Protein AF-A0AA88YR87-F1 (afdb_monomer)

Organism: Pinctada imbricata (NCBI:txid66713)

pLDDT: mean 79.62, std 13.07, range [43.09, 96.94]

Radius of gyration: 35.11 Å; Cα contacts (8 Å, |Δi|>4): 9; chains: 1; bounding box: 50×44×97 Å

Sequence (92 aa):
MDCCVNCCNTTNNNNITEEELQEKLDKIRAILLVNKHNLSSTIRKRVSATDERVSSKGIGGAGAVILCTLVISIVAIDINSLVKMLLSNKKK

Foldseek 3Di:
DDDDPPPPDDPDPDPDPPVNVVVVVVVVVVVVPDDPCPDPVVVCVVDVDPPPPPVVVVVVVVVVVVVVVVVVVVVVVVVVVVVVVVVVVVVD

Secondary structure (DSSP, 8-state):
----GGGS---------HHHHHHHHHHHHHHH---GGG-HHHHHHHS------HHHHHHHHHHHHHHHHHHHHHHHHHHHHHHHHHHHHTT-

Structure (mmCIF, N/CA/C/O backbone):
data_AF-A0AA88YR87-F1
#
_entry.id   AF-A0AA88YR87-F1
#
loop_
_atom_site.group_PDB
_atom_site.id
_atom_site.type_symbol
_atom_site.label_atom_id
_atom_site.label_alt_id
_atom_site.label_comp_id
_atom_site.label_asym_id
_atom_site.label_entity_id
_atom_site.label_seq_id
_atom_site.pdbx_PDB_ins_code
_atom_site.Cartn_x
_atom_site.Cartn_y
_atom_site.Cartn_z
_atom_site.occupancy
_atom_site.B_iso_or_equiv
_atom_site.auth_seq_id
_atom_site.auth_comp_id
_atom_site.auth_asym_id
_atom_site.auth_atom_id
_atom_site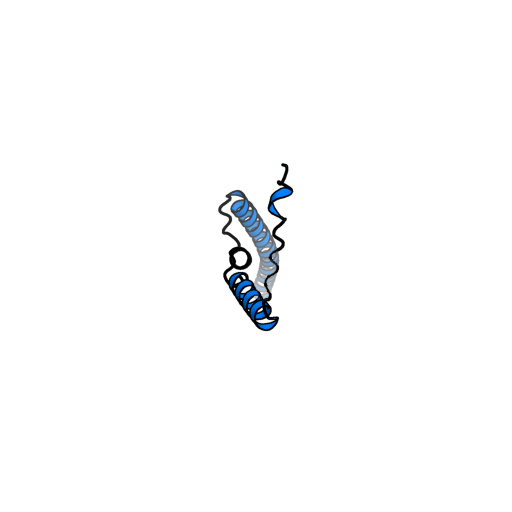.pdbx_PDB_model_num
ATOM 1 N N . MET A 1 1 ? -10.772 27.326 39.960 1.00 43.09 1 MET A N 1
ATOM 2 C CA . MET A 1 1 ? -11.958 26.487 39.680 1.00 43.09 1 MET A CA 1
ATOM 3 C C . MET A 1 1 ? -12.182 25.681 40.944 1.00 43.09 1 MET A C 1
ATOM 5 O O . MET A 1 1 ? -11.654 24.585 41.082 1.00 43.09 1 MET A O 1
ATOM 9 N N . ASP A 1 2 ? -12.809 26.313 41.927 1.00 46.56 2 ASP A N 1
ATOM 10 C CA . ASP A 1 2 ? -12.864 25.807 43.296 1.00 46.56 2 ASP A CA 1
ATOM 11 C C . ASP A 1 2 ? -14.040 24.844 43.445 1.00 46.56 2 ASP A C 1
ATOM 13 O O . ASP A 1 2 ? -15.184 25.188 43.150 1.00 46.56 2 ASP A O 1
ATOM 17 N N . CYS A 1 3 ? -13.749 23.611 43.860 1.00 56.75 3 CYS A N 1
ATOM 18 C CA . CYS A 1 3 ? -14.769 22.620 44.180 1.00 56.75 3 CYS A CA 1
ATOM 19 C C . CYS A 1 3 ? -15.181 22.779 45.651 1.00 56.75 3 CYS A C 1
ATOM 21 O O . CYS A 1 3 ? -14.328 22.872 46.534 1.00 56.75 3 CYS A O 1
ATOM 23 N N . CYS A 1 4 ? -16.491 22.832 45.908 1.00 68.06 4 CYS A N 1
ATOM 24 C CA . CYS A 1 4 ? -17.061 23.089 47.228 1.00 68.06 4 CYS A CA 1
ATOM 25 C C . CYS A 1 4 ? -16.821 21.901 48.180 1.00 68.06 4 CYS A C 1
ATOM 27 O O . CYS A 1 4 ? -17.378 20.819 48.003 1.00 68.06 4 CYS A O 1
ATOM 29 N N . VAL A 1 5 ? -16.014 22.133 49.221 1.00 65.00 5 VAL A N 1
ATOM 30 C CA . VAL A 1 5 ? -15.626 21.167 50.273 1.00 65.00 5 VAL A CA 1
ATOM 31 C C . VAL A 1 5 ? -16.817 20.611 51.066 1.00 65.00 5 VAL A C 1
ATOM 33 O O . VAL A 1 5 ? -16.714 19.544 51.666 1.00 65.00 5 VAL A O 1
ATOM 36 N N . ASN A 1 6 ? -17.974 21.277 51.039 1.00 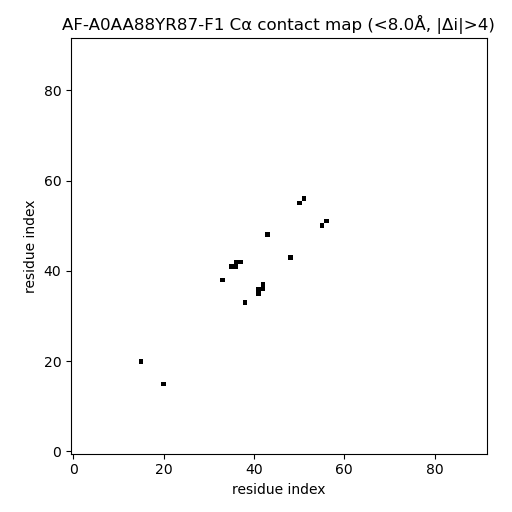61.06 6 ASN A N 1
ATOM 37 C CA . ASN A 1 6 ? -19.114 20.893 51.870 1.00 61.06 6 ASN A CA 1
ATOM 38 C C . ASN A 1 6 ? -20.055 19.854 51.229 1.00 61.06 6 ASN A C 1
ATOM 40 O O . ASN A 1 6 ? -21.021 19.435 51.858 1.00 61.06 6 ASN A O 1
ATOM 44 N N . CYS A 1 7 ? -19.790 19.417 49.994 1.00 61.50 7 CYS A N 1
ATOM 45 C CA . CYS A 1 7 ? -20.618 18.409 49.320 1.00 61.50 7 CYS A CA 1
ATOM 46 C C . CYS A 1 7 ? -20.310 16.964 49.753 1.00 61.50 7 CYS A C 1
ATOM 48 O O . CYS A 1 7 ? -21.067 16.060 49.407 1.00 61.50 7 CYS A O 1
ATOM 50 N N . CYS A 1 8 ? -19.223 16.731 50.497 1.00 63.03 8 CYS A N 1
ATOM 51 C CA . CYS A 1 8 ? -18.714 15.379 50.754 1.00 63.03 8 CYS A CA 1
ATOM 52 C C . CYS A 1 8 ? -19.031 14.815 52.147 1.00 63.03 8 CYS A C 1
ATOM 54 O O . CYS A 1 8 ? -18.750 13.645 52.390 1.00 63.03 8 CYS A O 1
ATOM 56 N N . ASN A 1 9 ? -19.632 15.587 53.056 1.00 58.44 9 ASN A N 1
ATOM 57 C CA . ASN A 1 9 ? -19.972 15.078 54.386 1.00 58.44 9 ASN A CA 1
ATOM 58 C C . ASN A 1 9 ? -21.392 14.508 54.414 1.00 58.44 9 ASN A C 1
ATOM 60 O O . ASN A 1 9 ? -22.331 15.140 54.890 1.00 58.44 9 ASN A O 1
ATOM 64 N N . THR A 1 10 ? -21.532 13.275 53.928 1.00 59.19 10 THR A N 1
ATOM 65 C CA . THR A 1 10 ? -22.664 12.416 54.288 1.00 59.19 10 THR A CA 1
ATOM 66 C C . THR A 1 10 ?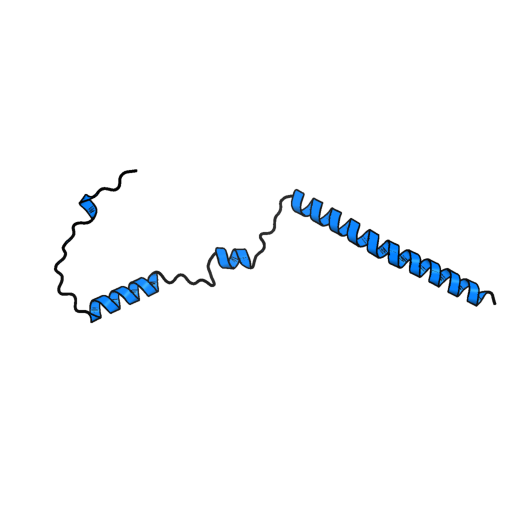 -22.138 11.199 55.048 1.00 59.19 10 THR A C 1
ATOM 68 O O . THR A 1 10 ? -21.673 10.217 54.478 1.00 59.19 10 THR A O 1
ATOM 71 N N . THR A 1 11 ? -22.145 11.276 56.378 1.00 58.69 11 THR A N 1
ATOM 72 C CA . THR A 1 11 ? -21.954 10.100 57.234 1.00 58.69 11 THR A CA 1
ATOM 73 C C . THR A 1 11 ? -23.285 9.371 57.301 1.00 58.69 11 THR A C 1
ATOM 75 O O . THR A 1 11 ? -24.107 9.631 58.180 1.00 58.69 11 THR A O 1
ATOM 78 N N . ASN A 1 12 ? -23.536 8.522 56.307 1.00 58.59 12 ASN A N 1
ATOM 79 C CA . ASN A 1 12 ? -24.726 7.691 56.279 1.00 58.59 12 ASN A CA 1
ATOM 80 C C . ASN A 1 12 ? -24.405 6.371 56.984 1.00 58.59 12 ASN A C 1
ATOM 82 O O . ASN A 1 12 ? -23.791 5.477 56.401 1.00 58.59 12 ASN A O 1
ATOM 86 N N . ASN A 1 13 ? -24.771 6.283 58.262 1.00 59.28 13 ASN A N 1
ATOM 87 C CA . ASN A 1 13 ? -24.610 5.087 59.087 1.00 59.28 13 ASN A CA 1
ATOM 88 C C . ASN A 1 13 ? -25.681 4.060 58.696 1.00 59.28 13 ASN A C 1
ATOM 90 O O . ASN A 1 13 ? -26.623 3.802 59.443 1.00 59.28 13 ASN A O 1
ATOM 94 N N . ASN A 1 14 ? -25.569 3.519 57.487 1.00 61.47 14 ASN A N 1
ATOM 95 C CA . ASN A 1 14 ? -26.459 2.478 57.007 1.00 61.47 14 ASN A CA 1
ATOM 96 C C . ASN A 1 14 ? -25.832 1.129 57.341 1.00 61.47 14 ASN A C 1
ATOM 98 O O . ASN A 1 14 ? -24.757 0.811 56.833 1.00 61.47 14 ASN A O 1
ATOM 102 N N . ASN A 1 15 ? -26.521 0.325 58.148 1.00 64.75 15 ASN A N 1
ATOM 103 C CA . ASN A 1 15 ? -26.226 -1.097 58.311 1.00 64.75 15 ASN A CA 1
ATOM 104 C C . ASN A 1 15 ? -26.584 -1.828 57.005 1.00 64.75 15 ASN A C 1
ATOM 106 O O . ASN A 1 15 ? -27.615 -2.486 56.918 1.00 64.75 15 ASN A O 1
ATOM 110 N N . ILE A 1 16 ? -25.779 -1.631 55.961 1.00 65.25 16 ILE A N 1
ATOM 111 C CA . ILE A 1 16 ? -25.870 -2.379 54.707 1.00 65.25 16 ILE A CA 1
ATOM 112 C C . ILE A 1 16 ? -25.092 -3.669 54.940 1.00 65.25 16 ILE A C 1
ATOM 114 O O . ILE A 1 16 ? -23.911 -3.625 55.281 1.00 65.25 16 ILE A O 1
ATOM 118 N N . THR A 1 17 ? -25.751 -4.809 54.789 1.00 76.81 17 THR A N 1
ATOM 119 C CA . THR A 1 17 ? -25.101 -6.120 54.834 1.00 76.81 17 THR A CA 1
ATOM 120 C C . THR A 1 17 ? -24.066 -6.225 53.712 1.00 76.81 17 THR A C 1
ATOM 122 O O . THR A 1 17 ? -24.292 -5.736 52.604 1.00 76.81 17 THR A O 1
ATOM 125 N N . GLU A 1 18 ? -22.936 -6.884 53.981 1.00 77.62 18 GLU A N 1
ATOM 126 C CA . GLU A 1 18 ? -21.817 -7.049 53.034 1.00 77.62 18 GLU A CA 1
ATOM 127 C C . GLU A 1 18 ? -22.285 -7.553 51.652 1.00 77.62 18 GLU A C 1
ATOM 129 O O . GLU A 1 18 ? -21.808 -7.104 50.609 1.00 77.62 18 GLU A O 1
ATOM 134 N N . GLU A 1 19 ? -23.287 -8.438 51.642 1.00 78.44 19 GLU A N 1
ATOM 135 C CA . GLU A 1 19 ? -23.866 -9.012 50.426 1.00 78.44 19 GLU A CA 1
ATOM 136 C C . GLU A 1 19 ? -24.610 -7.982 49.562 1.00 78.44 19 GLU A C 1
ATOM 138 O O . GLU A 1 19 ? -24.422 -7.941 48.345 1.00 78.44 19 GLU A O 1
ATOM 143 N N . GLU A 1 20 ? -25.398 -7.090 50.170 1.00 80.56 20 GLU A N 1
ATOM 144 C CA . GLU A 1 20 ? -26.105 -6.031 49.437 1.00 80.56 20 GLU A CA 1
ATOM 145 C C . GLU A 1 20 ? -25.134 -4.994 48.860 1.00 80.56 20 GLU A C 1
ATOM 147 O O . GLU A 1 20 ? -25.387 -4.397 47.806 1.00 80.56 20 GLU A O 1
ATOM 152 N N . LEU A 1 21 ? -24.012 -4.762 49.547 1.00 83.50 21 LEU A N 1
ATOM 153 C CA . LEU A 1 21 ? -22.964 -3.867 49.070 1.00 83.50 21 LEU A CA 1
ATOM 154 C C . LEU A 1 21 ? -22.272 -4.446 47.833 1.00 83.50 21 LEU A C 1
ATOM 156 O O . LEU A 1 21 ? -22.067 -3.731 46.845 1.00 83.50 21 LEU A O 1
ATOM 160 N N . GLN A 1 22 ? -21.961 -5.741 47.866 1.00 84.00 22 GLN A N 1
ATOM 161 C CA . GLN A 1 22 ? -21.336 -6.435 46.749 1.00 84.00 22 GLN A CA 1
ATOM 162 C C . GLN A 1 22 ? -22.259 -6.463 45.523 1.00 84.00 22 GLN A C 1
ATOM 164 O O . GLN A 1 22 ? -21.828 -6.131 44.418 1.00 84.00 22 GLN A O 1
ATOM 169 N N . GLU A 1 23 ? -23.550 -6.739 45.723 1.00 87.56 23 GLU A N 1
ATOM 170 C CA . GLU A 1 23 ? -24.539 -6.750 44.642 1.00 87.56 23 GLU A CA 1
ATOM 171 C C . GLU A 1 23 ? -24.673 -5.369 43.970 1.00 87.56 23 GLU A C 1
ATOM 173 O O . GLU A 1 23 ? -24.752 -5.259 42.741 1.00 87.56 23 GLU A O 1
ATOM 178 N N . LYS A 1 24 ? -24.651 -4.285 44.757 1.00 85.44 24 LYS A N 1
ATOM 179 C CA . LYS A 1 24 ? -24.662 -2.910 44.230 1.00 85.44 24 LYS A CA 1
ATOM 180 C C . LYS A 1 24 ? -23.392 -2.590 43.448 1.00 85.44 24 LYS A C 1
ATOM 182 O O . LYS A 1 24 ? -23.480 -1.994 42.373 1.00 85.44 24 LYS A O 1
ATOM 187 N N . LEU A 1 25 ? -22.225 -2.991 43.952 1.00 86.88 25 LEU A N 1
ATOM 188 C CA . LEU A 1 25 ? -20.955 -2.806 43.252 1.00 86.88 25 LEU A CA 1
ATOM 189 C C . LEU A 1 25 ? -20.940 -3.537 41.910 1.00 86.88 25 LEU A C 1
ATOM 191 O O . LEU A 1 25 ? -20.509 -2.960 40.913 1.00 86.88 25 LEU A O 1
ATOM 195 N N . ASP A 1 26 ? -21.443 -4.765 41.859 1.00 86.44 26 ASP A N 1
ATOM 196 C CA . ASP A 1 26 ? -21.446 -5.560 40.634 1.00 86.44 26 ASP A CA 1
ATOM 197 C C . ASP A 1 26 ? -22.433 -5.018 39.598 1.00 86.44 26 ASP A C 1
ATOM 199 O O . ASP A 1 26 ? -22.091 -4.928 38.417 1.00 86.44 26 ASP A O 1
ATOM 203 N N . LYS A 1 27 ? -23.599 -4.521 40.030 1.00 85.88 27 LYS A N 1
ATOM 204 C CA . LYS A 1 27 ? -24.529 -3.783 39.157 1.00 85.88 27 LYS A CA 1
ATOM 205 C C . LYS A 1 27 ? -23.884 -2.523 38.577 1.00 85.88 27 LYS A C 1
ATOM 207 O O . LYS A 1 27 ? -23.979 -2.280 37.376 1.00 85.88 27 LYS A O 1
ATOM 212 N N . ILE A 1 28 ? -23.187 -1.738 39.399 1.00 85.69 28 ILE A N 1
ATOM 213 C CA . ILE A 1 28 ? -22.499 -0.519 38.945 1.00 85.69 28 ILE A CA 1
ATOM 214 C C . ILE A 1 28 ? -21.363 -0.868 37.975 1.00 85.69 28 ILE A C 1
ATOM 216 O O . ILE A 1 28 ? -21.256 -0.256 36.913 1.00 85.69 28 ILE A O 1
ATOM 220 N N . ARG A 1 29 ? -20.548 -1.883 38.284 1.00 83.31 29 ARG A N 1
ATOM 221 C CA . ARG A 1 29 ? -19.492 -2.380 37.387 1.00 83.31 29 ARG A CA 1
ATOM 222 C C . ARG A 1 29 ? -20.070 -2.844 36.053 1.00 83.31 29 ARG A C 1
ATOM 224 O O . ARG A 1 29 ? -19.509 -2.503 35.018 1.00 83.31 29 ARG A O 1
ATOM 231 N N . ALA A 1 30 ? -21.197 -3.554 36.061 1.00 82.19 30 ALA A N 1
ATOM 232 C CA . ALA A 1 30 ? -21.877 -4.006 34.850 1.00 82.19 30 ALA A CA 1
ATOM 233 C C . ALA A 1 30 ? -22.375 -2.841 33.979 1.00 82.19 30 ALA A C 1
ATOM 235 O O . ALA A 1 30 ? -22.204 -2.876 32.764 1.00 82.19 30 ALA A O 1
ATOM 236 N N . ILE A 1 31 ? -22.927 -1.786 34.586 1.00 77.31 31 ILE A N 1
ATOM 237 C CA . ILE A 1 31 ? -23.392 -0.587 33.864 1.00 77.31 31 ILE A CA 1
ATOM 238 C C . ILE A 1 31 ? -22.210 0.222 33.301 1.00 77.31 31 ILE A C 1
ATOM 240 O O . ILE A 1 31 ? -22.303 0.791 32.215 1.00 77.31 31 ILE A O 1
ATOM 244 N N . LEU A 1 32 ? -21.085 0.262 34.020 1.00 79.69 32 LEU A N 1
ATOM 245 C CA . LEU A 1 32 ? -19.868 0.964 33.601 1.00 79.69 32 LEU A CA 1
ATOM 246 C C . LEU A 1 32 ? -19.015 0.167 32.600 1.00 79.69 32 LEU A C 1
ATOM 248 O O . LEU A 1 32 ? -18.119 0.733 31.965 1.00 79.69 32 LEU A O 1
ATOM 252 N N . LEU A 1 33 ? -19.271 -1.135 32.438 1.00 82.81 33 LEU A N 1
ATOM 253 C CA . LEU A 1 33 ? -18.608 -1.979 31.448 1.00 82.81 33 LEU A CA 1
ATOM 254 C C . LEU A 1 33 ? -19.086 -1.605 30.043 1.00 82.81 33 LEU A C 1
ATOM 256 O O . LEU A 1 33 ? -20.019 -2.172 29.481 1.00 82.81 33 LEU A O 1
ATOM 260 N N . VAL A 1 34 ? -18.397 -0.641 29.440 1.00 79.56 34 VAL A N 1
ATOM 261 C CA . VAL A 1 34 ? -18.646 -0.267 28.053 1.00 79.56 34 VAL A CA 1
ATOM 262 C C . VAL A 1 34 ? -18.133 -1.370 27.113 1.00 79.56 34 VAL A C 1
ATOM 264 O O . VAL A 1 34 ? -17.013 -1.875 27.260 1.00 79.56 34 VAL A O 1
ATOM 267 N N . ASN A 1 35 ? -18.939 -1.758 26.120 1.00 79.56 35 ASN A N 1
ATOM 268 C CA . ASN A 1 35 ? -18.561 -2.794 25.159 1.00 79.56 35 ASN A CA 1
ATOM 269 C C . ASN A 1 35 ? -17.416 -2.304 24.258 1.00 79.56 35 ASN A C 1
ATOM 271 O O . ASN A 1 35 ? -17.658 -1.664 23.236 1.00 79.56 35 ASN A O 1
ATOM 275 N N . LYS A 1 36 ? -16.172 -2.664 24.607 1.00 78.06 36 LYS A N 1
ATOM 276 C CA . LYS A 1 36 ? -14.939 -2.282 23.891 1.00 78.06 36 LYS A CA 1
ATOM 277 C C . LYS A 1 36 ? -14.951 -2.598 22.397 1.00 78.06 36 LYS A C 1
ATOM 279 O O . LYS A 1 36 ? -14.272 -1.903 21.642 1.00 78.06 36 LYS A O 1
ATOM 284 N N . HIS A 1 37 ? -15.714 -3.596 21.952 1.00 75.19 37 HIS A N 1
ATOM 285 C CA . HIS A 1 37 ? -15.824 -3.920 20.531 1.00 75.19 37 HIS A CA 1
ATOM 286 C C . HIS A 1 37 ? -16.529 -2.810 19.740 1.00 75.19 37 HIS A C 1
ATOM 288 O O . HIS A 1 37 ? -16.154 -2.538 18.603 1.00 75.19 37 HIS A O 1
ATOM 294 N N . ASN A 1 38 ? -17.499 -2.137 20.362 1.00 79.50 38 ASN A N 1
ATOM 295 C CA . ASN A 1 38 ? -18.333 -1.120 19.726 1.00 79.50 38 ASN A CA 1
ATOM 296 C C . ASN A 1 38 ? -17.890 0.319 20.029 1.00 79.50 38 ASN A C 1
ATOM 298 O O . ASN A 1 38 ? -18.603 1.271 19.723 1.00 79.50 38 ASN A O 1
ATOM 302 N N . LEU A 1 39 ? -16.718 0.503 20.645 1.00 83.56 39 LEU A N 1
ATOM 303 C CA . LEU A 1 39 ? -16.187 1.840 20.898 1.00 83.56 39 LEU A CA 1
ATOM 304 C C . 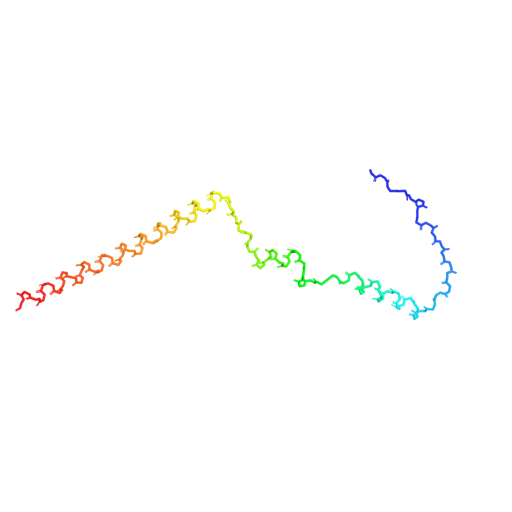LEU A 1 39 ? -15.809 2.513 19.580 1.00 83.56 39 LEU A C 1
ATOM 306 O O . LEU A 1 39 ? -15.126 1.924 18.740 1.00 83.56 39 LEU A O 1
ATOM 310 N N . SER A 1 40 ? -16.105 3.807 19.468 1.00 79.88 40 SER A N 1
ATOM 311 C CA . SER A 1 40 ? -15.653 4.636 18.346 1.00 79.88 40 SER A CA 1
ATOM 312 C C . SER A 1 40 ? -14.129 4.635 18.188 1.00 79.88 40 SER A C 1
ATOM 314 O O . SER A 1 40 ? -13.630 4.849 17.091 1.00 79.88 40 SER A O 1
ATOM 316 N N . SER A 1 41 ? -13.352 4.414 19.257 1.00 80.75 41 SER A N 1
ATOM 317 C CA . SER A 1 41 ? -11.893 4.232 19.165 1.00 80.75 41 SER A CA 1
ATOM 318 C C . SER A 1 41 ? -11.510 2.915 18.481 1.00 80.75 41 SER A C 1
ATOM 320 O O . SER A 1 41 ? -10.638 2.914 17.616 1.00 80.75 41 SER A O 1
ATOM 322 N N . THR A 1 42 ? -12.190 1.813 18.809 1.00 81.31 42 THR A N 1
ATOM 323 C CA . THR A 1 42 ? -12.003 0.500 18.171 1.00 81.31 42 THR A CA 1
ATOM 324 C C . THR A 1 42 ? -12.405 0.540 16.698 1.00 81.31 42 THR A C 1
ATOM 326 O O . THR A 1 42 ? -11.667 0.043 15.848 1.00 81.31 42 THR A O 1
ATOM 329 N N . ILE A 1 43 ? -13.522 1.198 16.378 1.00 79.12 43 ILE A N 1
ATOM 330 C CA . ILE A 1 43 ? -13.975 1.402 14.995 1.00 79.12 43 ILE A CA 1
ATOM 331 C C . ILE A 1 43 ? -12.953 2.244 14.216 1.00 79.12 43 ILE A C 1
ATOM 333 O O . ILE A 1 43 ? -12.497 1.811 13.161 1.00 79.12 43 ILE A O 1
ATOM 337 N N . ARG A 1 44 ? -12.497 3.381 14.765 1.00 82.00 44 ARG A N 1
ATOM 338 C CA . ARG A 1 44 ? -11.465 4.241 14.145 1.00 82.00 44 ARG A CA 1
ATOM 339 C C . ARG A 1 44 ? -10.099 3.566 13.978 1.00 82.00 44 ARG A C 1
ATOM 341 O O 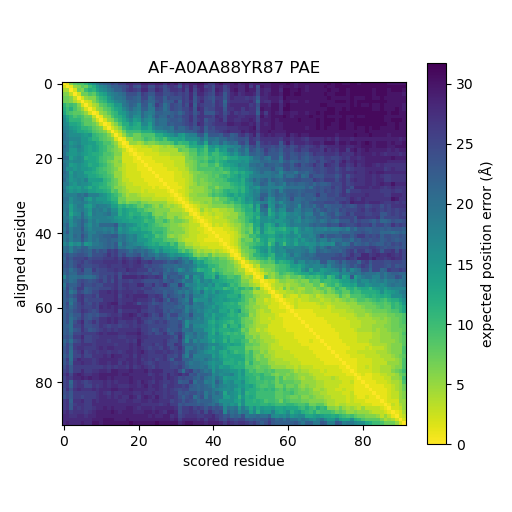. ARG A 1 44 ? -9.305 4.015 13.165 1.00 82.00 44 ARG A O 1
ATOM 348 N N . LYS A 1 45 ? -9.804 2.496 14.725 1.00 76.88 45 LYS A N 1
ATOM 349 C CA . LYS A 1 45 ? -8.577 1.702 14.535 1.00 76.88 45 LYS A CA 1
ATOM 350 C C . LYS A 1 45 ? -8.670 0.768 13.324 1.00 76.88 45 LYS A C 1
ATOM 352 O O . LYS A 1 45 ? -7.656 0.498 12.691 1.00 76.88 45 LYS A O 1
ATOM 357 N N . ARG A 1 46 ? -9.865 0.246 13.027 1.00 70.25 46 ARG A N 1
ATOM 358 C CA . ARG A 1 46 ? -10.107 -0.643 11.874 1.00 70.25 46 ARG A CA 1
ATOM 359 C C . ARG A 1 46 ? -10.427 0.128 10.599 1.00 70.25 46 ARG A C 1
ATOM 361 O O . ARG A 1 46 ? -10.104 -0.330 9.511 1.00 70.25 46 ARG A O 1
ATOM 368 N N . VAL A 1 47 ? -11.050 1.289 10.741 1.00 65.44 47 VAL A N 1
ATOM 369 C CA . VAL A 1 47 ? -11.359 2.194 9.642 1.00 65.44 47 VAL A CA 1
ATOM 370 C C . VAL A 1 47 ? -10.292 3.278 9.648 1.00 65.44 47 VAL A C 1
ATOM 372 O O . VAL A 1 47 ? -10.394 4.239 10.408 1.00 65.44 47 VAL A O 1
ATOM 375 N N . SER A 1 48 ? -9.259 3.120 8.815 1.00 65.75 48 SER A N 1
ATOM 376 C CA . SER A 1 48 ? -8.450 4.273 8.412 1.00 65.75 48 SER A CA 1
ATOM 377 C C . SER A 1 48 ? -9.426 5.275 7.806 1.00 65.75 48 SER A C 1
ATOM 379 O O . SER A 1 48 ? -10.059 4.970 6.793 1.00 65.75 48 SER A O 1
ATOM 381 N N . ALA A 1 49 ? -9.656 6.396 8.491 1.00 66.38 49 ALA A N 1
ATOM 382 C CA . ALA A 1 49 ? -10.575 7.412 8.007 1.00 66.38 49 ALA A CA 1
ATOM 383 C C . ALA A 1 49 ? -10.128 7.797 6.596 1.00 66.38 49 ALA A C 1
ATOM 385 O O . ALA A 1 49 ? -8.954 8.109 6.391 1.00 66.38 49 ALA A O 1
ATOM 386 N N . THR A 1 50 ? -11.038 7.717 5.626 1.00 63.16 50 THR A N 1
ATOM 387 C CA . THR A 1 50 ? -10.764 8.168 4.266 1.00 63.16 50 THR A CA 1
ATOM 388 C C . THR A 1 50 ? -10.370 9.637 4.341 1.00 63.16 50 THR A C 1
ATOM 390 O O . THR A 1 50 ? -11.212 10.504 4.555 1.00 63.16 50 THR A O 1
ATOM 393 N N . ASP A 1 51 ? -9.068 9.906 4.240 1.00 71.75 51 ASP A N 1
ATOM 394 C CA . ASP A 1 51 ? -8.548 11.262 4.262 1.00 71.75 51 ASP A CA 1
ATOM 395 C C . ASP A 1 51 ? -8.806 11.880 2.886 1.00 71.75 51 ASP A C 1
ATOM 397 O O . ASP A 1 51 ? -8.077 11.651 1.917 1.00 71.75 51 ASP A O 1
ATOM 401 N N . GLU A 1 52 ? -9.904 12.628 2.778 1.00 70.75 52 GLU A N 1
ATOM 402 C CA . GLU A 1 52 ? -10.249 13.361 1.561 1.00 70.75 52 GLU A CA 1
ATOM 403 C C . GLU A 1 52 ? -9.312 14.540 1.286 1.00 70.75 52 GLU A C 1
ATOM 405 O O . GLU A 1 52 ? -9.416 15.158 0.223 1.00 70.75 52 GLU A O 1
ATOM 410 N N . ARG A 1 53 ? -8.371 14.856 2.192 1.00 78.75 53 ARG A N 1
ATOM 411 C CA . ARG A 1 53 ? -7.420 15.946 1.975 1.00 78.75 53 ARG A CA 1
ATOM 412 C C . ARG A 1 53 ? -6.652 15.688 0.686 1.00 78.75 53 ARG A C 1
ATOM 414 O O . ARG A 1 53 ? -5.906 14.722 0.538 1.00 78.75 53 ARG A O 1
ATOM 421 N N . VAL A 1 54 ? -6.810 16.627 -0.241 1.00 72.44 54 VAL A N 1
ATOM 422 C CA . VAL A 1 54 ? -6.232 16.610 -1.593 1.00 72.44 54 VAL A CA 1
ATOM 423 C C . VAL A 1 54 ? -4.716 16.361 -1.569 1.00 72.44 54 VAL A C 1
ATOM 425 O O . VAL A 1 54 ? -4.177 15.675 -2.433 1.00 72.44 54 VAL A O 1
ATOM 428 N N . SER A 1 55 ? -4.044 16.852 -0.523 1.00 76.19 55 SER A N 1
ATOM 429 C CA . SER A 1 55 ? -2.613 16.654 -0.267 1.00 76.19 55 SER A CA 1
ATOM 430 C C . SER A 1 55 ? -2.221 15.174 -0.120 1.00 76.19 55 SER A C 1
ATOM 432 O O . SER A 1 55 ? -1.230 14.748 -0.713 1.00 76.19 55 SER A O 1
ATOM 434 N N . SER A 1 56 ? -3.023 14.373 0.589 1.00 75.44 56 SER A N 1
ATOM 435 C CA . SER A 1 56 ? -2.757 12.950 0.839 1.00 75.44 56 SER A CA 1
ATOM 436 C C . SER A 1 56 ? -2.860 12.125 -0.453 1.00 75.44 56 SER A C 1
ATOM 438 O O . SER A 1 56 ? -2.021 11.263 -0.716 1.00 75.44 56 SER A O 1
ATOM 440 N N . LYS A 1 57 ? -3.831 12.450 -1.319 1.00 78.12 57 LYS A N 1
ATOM 441 C CA . LYS A 1 57 ? -3.990 11.820 -2.643 1.00 78.12 57 LYS A CA 1
ATOM 442 C C . LYS A 1 57 ? -2.868 12.212 -3.608 1.00 78.12 57 LYS A C 1
ATOM 444 O O . LYS A 1 57 ? -2.352 11.354 -4.321 1.00 78.12 57 LYS A O 1
ATOM 449 N N . GLY A 1 58 ? -2.465 13.485 -3.606 1.00 83.50 58 GLY A N 1
ATOM 450 C CA . GLY A 1 58 ? -1.396 13.989 -4.470 1.00 83.50 58 GLY A CA 1
ATOM 451 C C . GLY A 1 58 ? -0.037 13.352 -4.172 1.00 83.50 58 GLY A C 1
ATOM 452 O O . GLY A 1 58 ? 0.620 12.851 -5.082 1.00 83.50 58 GLY A O 1
ATOM 453 N N . ILE A 1 59 ? 0.358 13.308 -2.895 1.00 88.19 59 ILE A N 1
ATOM 454 C CA . ILE A 1 59 ? 1.646 12.729 -2.475 1.00 88.19 59 ILE A CA 1
ATOM 455 C C . ILE A 1 59 ? 1.671 11.215 -2.718 1.00 88.19 59 ILE A C 1
ATOM 457 O O . ILE A 1 59 ? 2.653 10.697 -3.251 1.00 88.19 59 ILE A O 1
ATOM 461 N N . GLY A 1 60 ? 0.582 10.509 -2.391 1.00 87.06 60 GLY A N 1
ATOM 462 C CA . GLY A 1 60 ? 0.471 9.071 -2.647 1.00 87.06 60 GLY A CA 1
ATOM 463 C C . GLY A 1 60 ? 0.548 8.726 -4.138 1.00 87.06 60 GLY A C 1
ATOM 464 O O . GLY A 1 60 ? 1.285 7.820 -4.524 1.00 87.06 60 GLY A O 1
ATOM 465 N N . GLY A 1 61 ? -0.155 9.484 -4.986 1.00 90.50 61 GLY A N 1
ATOM 466 C CA . GLY A 1 61 ? -0.131 9.297 -6.438 1.00 90.50 61 GLY A CA 1
ATOM 467 C C . GLY A 1 61 ? 1.243 9.563 -7.054 1.00 90.50 61 GLY A C 1
ATOM 468 O O . GLY A 1 61 ? 1.739 8.739 -7.820 1.00 90.50 61 GLY A O 1
ATOM 469 N N . ALA A 1 62 ? 1.895 10.669 -6.683 1.00 92.75 62 ALA A N 1
ATOM 470 C CA . ALA A 1 62 ? 3.235 10.992 -7.172 1.00 92.75 62 ALA A CA 1
ATOM 471 C C . ALA A 1 62 ? 4.263 9.915 -6.782 1.00 92.75 62 ALA A C 1
ATOM 473 O O . ALA A 1 62 ? 5.043 9.471 -7.625 1.00 92.75 62 ALA A O 1
ATOM 474 N N . GLY A 1 63 ? 4.220 9.442 -5.532 1.00 94.25 63 GLY A N 1
ATOM 475 C CA . GLY A 1 63 ? 5.082 8.357 -5.063 1.00 94.25 63 GLY A CA 1
ATOM 476 C C . GLY A 1 63 ? 4.864 7.053 -5.834 1.00 94.25 63 GLY A C 1
ATOM 477 O O . GLY A 1 63 ? 5.830 6.430 -6.269 1.00 94.25 63 GLY A O 1
ATOM 478 N N . ALA A 1 64 ? 3.606 6.669 -6.072 1.00 95.38 64 ALA A N 1
ATOM 479 C CA . ALA A 1 64 ? 3.278 5.466 -6.836 1.00 95.38 64 ALA A CA 1
ATOM 480 C C . ALA A 1 64 ? 3.818 5.524 -8.274 1.00 95.38 64 ALA A C 1
ATOM 482 O O . ALA A 1 64 ? 4.395 4.549 -8.753 1.00 95.38 64 ALA A O 1
ATOM 483 N N . VAL A 1 65 ? 3.693 6.672 -8.948 1.00 96.75 65 VAL A N 1
ATOM 484 C CA . VAL A 1 65 ? 4.224 6.856 -10.308 1.00 96.75 65 VAL A CA 1
ATOM 485 C C . VAL A 1 65 ? 5.742 6.687 -10.335 1.00 96.75 65 VAL A C 1
ATOM 487 O O . VAL A 1 65 ? 6.247 5.959 -11.186 1.00 96.75 65 VAL A O 1
ATOM 490 N N . ILE A 1 66 ? 6.467 7.298 -9.394 1.00 96.88 66 ILE A N 1
ATOM 491 C CA . ILE A 1 66 ? 7.935 7.204 -9.319 1.00 96.88 66 ILE A CA 1
ATOM 492 C C . ILE A 1 66 ? 8.388 5.755 -9.097 1.00 96.88 66 ILE A C 1
ATOM 494 O O . ILE A 1 66 ? 9.323 5.287 -9.741 1.00 96.88 66 ILE A O 1
ATOM 498 N N . LEU A 1 67 ? 7.725 5.019 -8.205 1.00 96.75 67 LEU A N 1
ATOM 499 C CA . LEU A 1 67 ? 8.079 3.621 -7.950 1.00 96.75 67 LEU A CA 1
ATOM 500 C C . LEU A 1 67 ? 7.828 2.740 -9.181 1.00 96.75 67 LEU A C 1
ATOM 502 O O . LEU A 1 67 ? 8.675 1.921 -9.538 1.00 96.75 67 LEU A O 1
ATOM 506 N N . CYS A 1 68 ? 6.700 2.939 -9.866 1.00 96.94 68 CYS A N 1
ATOM 507 C CA . CYS A 1 68 ? 6.376 2.194 -11.079 1.00 96.94 68 CYS A CA 1
ATOM 508 C C . CYS A 1 68 ? 7.368 2.470 -12.216 1.00 96.94 68 CYS A C 1
ATOM 510 O O . CYS A 1 68 ? 7.795 1.532 -12.888 1.00 96.94 68 CYS A O 1
ATOM 512 N N . THR A 1 69 ? 7.761 3.728 -12.437 1.00 96.44 69 THR A N 1
ATOM 513 C CA . THR A 1 69 ? 8.694 4.072 -13.523 1.00 96.44 69 THR A CA 1
ATOM 514 C C . THR A 1 69 ? 10.066 3.435 -13.323 1.00 96.44 69 THR A C 1
ATOM 516 O O . THR A 1 69 ? 10.638 2.922 -14.286 1.00 96.44 69 THR A O 1
ATOM 519 N N . LEU A 1 70 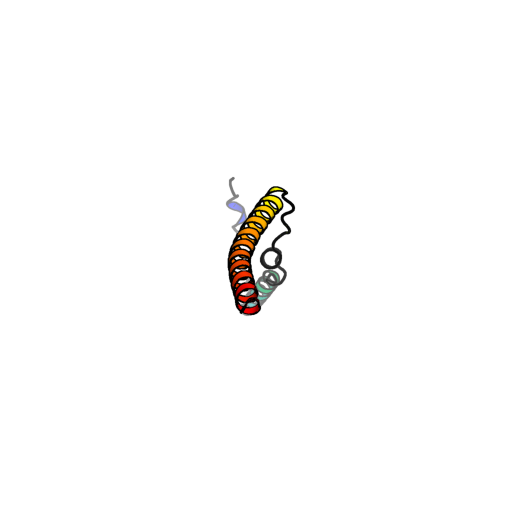? 10.564 3.387 -12.085 1.00 96.69 70 LEU A N 1
ATOM 520 C CA . LEU A 1 70 ? 11.824 2.717 -11.754 1.00 96.69 70 LEU A CA 1
ATOM 521 C C . LEU A 1 70 ? 11.779 1.222 -12.096 1.00 96.69 70 LEU A C 1
ATOM 523 O O . LEU A 1 70 ? 12.654 0.737 -12.813 1.00 96.69 70 LEU A O 1
ATOM 527 N N . VAL A 1 71 ? 10.739 0.504 -11.666 1.00 96.75 71 VAL A N 1
ATOM 528 C CA . VAL A 1 71 ? 10.589 -0.932 -11.966 1.00 96.75 71 VAL A CA 1
ATOM 529 C C . VAL A 1 71 ? 10.497 -1.180 -13.473 1.00 96.75 71 VAL A C 1
ATOM 531 O O . VAL A 1 71 ? 11.199 -2.043 -13.999 1.00 96.75 71 VAL A O 1
ATOM 534 N N . ILE A 1 72 ? 9.681 -0.397 -14.187 1.00 96.38 72 ILE A N 1
ATOM 535 C CA . ILE A 1 72 ? 9.518 -0.530 -15.642 1.00 96.38 72 ILE A CA 1
ATOM 536 C C . ILE A 1 72 ? 10.852 -0.308 -16.361 1.00 96.38 72 ILE A C 1
ATOM 538 O O . ILE A 1 72 ? 11.165 -1.039 -17.298 1.00 96.38 72 ILE A O 1
ATOM 542 N N . SER A 1 73 ? 11.654 0.667 -15.923 1.00 95.62 73 SER A N 1
ATOM 543 C CA . SER A 1 73 ? 12.948 0.963 -16.548 1.00 95.62 73 SER A CA 1
ATOM 544 C C . SER A 1 73 ? 13.938 -0.201 -16.461 1.00 95.62 73 SER A C 1
ATOM 546 O O . SER A 1 73 ? 14.596 -0.505 -17.454 1.00 95.62 73 SER A O 1
ATOM 548 N N . ILE A 1 74 ? 13.995 -0.895 -15.319 1.00 95.44 74 ILE A N 1
ATOM 549 C CA . ILE A 1 74 ? 14.865 -2.063 -15.130 1.00 95.44 74 ILE A CA 1
ATOM 550 C C . ILE A 1 74 ? 14.436 -3.175 -16.090 1.00 95.44 74 ILE A C 1
ATOM 552 O O . ILE A 1 74 ? 15.239 -3.671 -16.876 1.00 95.44 74 ILE A O 1
ATOM 556 N N . VAL A 1 75 ? 13.137 -3.485 -16.108 1.00 95.88 75 VAL A N 1
ATOM 557 C CA . VAL A 1 75 ? 12.579 -4.524 -16.982 1.00 95.88 75 VAL A CA 1
ATOM 558 C C . VAL A 1 75 ? 12.793 -4.188 -18.464 1.00 95.88 75 VAL A C 1
ATOM 560 O O . VAL A 1 75 ? 13.110 -5.067 -19.264 1.00 95.88 75 VAL A O 1
ATOM 563 N N . ALA A 1 76 ? 12.665 -2.917 -18.852 1.00 94.56 76 ALA A N 1
ATOM 564 C CA . ALA A 1 76 ? 12.878 -2.484 -20.231 1.00 94.56 76 ALA A CA 1
ATOM 565 C C . ALA A 1 76 ? 14.327 -2.699 -20.701 1.00 94.56 76 ALA A C 1
ATOM 567 O O . ALA A 1 76 ? 14.543 -3.083 -21.854 1.00 94.56 76 ALA A O 1
ATOM 568 N N . ILE A 1 77 ? 15.315 -2.483 -19.825 1.00 93.12 77 ILE A N 1
ATOM 569 C CA . ILE A 1 77 ? 16.732 -2.735 -20.129 1.00 93.12 77 ILE A CA 1
ATOM 570 C C . ILE A 1 77 ? 16.954 -4.227 -20.415 1.00 93.12 77 ILE A C 1
ATOM 572 O O . ILE A 1 77 ? 17.570 -4.570 -21.431 1.00 93.12 77 ILE A O 1
ATOM 576 N N . ASP A 1 78 ? 16.387 -5.103 -19.584 1.00 91.94 78 ASP A N 1
ATOM 577 C CA . ASP A 1 78 ? 16.507 -6.555 -19.737 1.00 91.94 78 ASP A CA 1
ATOM 578 C C . ASP A 1 78 ? 15.835 -7.056 -21.021 1.00 91.94 78 ASP A C 1
ATOM 580 O O . ASP A 1 78 ? 16.436 -7.818 -21.786 1.00 91.94 78 ASP A O 1
ATOM 584 N N . ILE A 1 79 ? 14.624 -6.572 -21.324 1.00 92.75 79 ILE A N 1
ATOM 585 C CA . ILE A 1 79 ? 13.910 -6.910 -22.566 1.00 92.75 79 ILE A CA 1
ATOM 586 C C . ILE A 1 79 ? 14.732 -6.491 -23.787 1.00 92.75 79 ILE A C 1
ATOM 588 O O . ILE A 1 79 ? 14.856 -7.258 -24.742 1.00 92.75 79 ILE A O 1
ATOM 592 N N . ASN A 1 80 ? 15.323 -5.296 -23.773 1.00 92.06 80 ASN A N 1
ATOM 593 C CA . ASN A 1 80 ? 16.102 -4.807 -24.908 1.00 92.06 80 ASN A CA 1
ATOM 594 C C . ASN A 1 80 ? 17.362 -5.661 -25.146 1.00 92.06 80 ASN A C 1
ATOM 596 O O . ASN A 1 80 ? 17.734 -5.926 -26.292 1.00 92.06 80 ASN A O 1
ATOM 600 N N . SER A 1 81 ? 18.001 -6.131 -24.069 1.00 90.62 81 SER A N 1
ATOM 601 C CA . SER A 1 81 ? 19.114 -7.085 -24.139 1.00 90.62 81 SER A CA 1
ATOM 602 C C . SER A 1 81 ? 18.669 -8.435 -24.717 1.00 90.62 81 SER A C 1
ATOM 604 O O . SER A 1 81 ? 19.280 -8.949 -25.659 1.00 90.62 81 SER A O 1
ATOM 606 N N . LEU A 1 82 ? 17.541 -8.966 -24.235 1.00 91.50 82 LEU A N 1
ATOM 607 C CA . LEU A 1 82 ? 16.967 -10.229 -24.700 1.00 91.50 82 LEU A CA 1
ATOM 608 C C . LEU A 1 82 ? 16.591 -10.182 -26.188 1.00 91.50 82 LEU A C 1
ATOM 610 O O . LEU A 1 82 ? 16.925 -11.095 -26.943 1.00 91.50 82 LEU A O 1
ATOM 614 N N . VAL A 1 83 ? 15.948 -9.102 -26.638 1.00 93.06 83 VAL A N 1
ATOM 615 C CA . VAL A 1 83 ? 15.571 -8.908 -28.047 1.00 93.06 83 VAL A CA 1
ATOM 616 C C . VAL A 1 83 ? 16.807 -8.871 -28.942 1.00 93.06 83 VAL A C 1
ATOM 618 O O . VAL A 1 83 ? 16.831 -9.542 -29.974 1.00 93.06 83 VAL A O 1
ATOM 621 N N . LYS A 1 84 ? 17.864 -8.150 -28.546 1.00 91.75 84 LYS A N 1
ATOM 622 C CA . LYS A 1 84 ? 19.131 -8.135 -29.296 1.00 91.75 84 LYS A CA 1
ATOM 623 C C . LYS A 1 84 ? 19.738 -9.532 -29.412 1.00 91.75 84 LYS A C 1
ATOM 625 O O . LYS A 1 84 ? 20.179 -9.905 -30.499 1.00 91.75 84 LYS A O 1
ATOM 630 N N . MET A 1 85 ? 19.727 -10.313 -28.331 1.00 90.94 85 MET A N 1
ATOM 631 C CA . MET A 1 85 ? 20.230 -11.688 -28.336 1.00 90.94 85 MET A CA 1
ATOM 632 C C . MET A 1 85 ? 19.413 -12.590 -29.274 1.00 90.94 85 MET A C 1
ATOM 634 O O . MET A 1 85 ? 19.993 -13.307 -30.088 1.00 90.94 85 MET A O 1
ATOM 638 N N . LEU A 1 86 ? 18.079 -12.513 -29.225 1.00 90.19 86 LEU A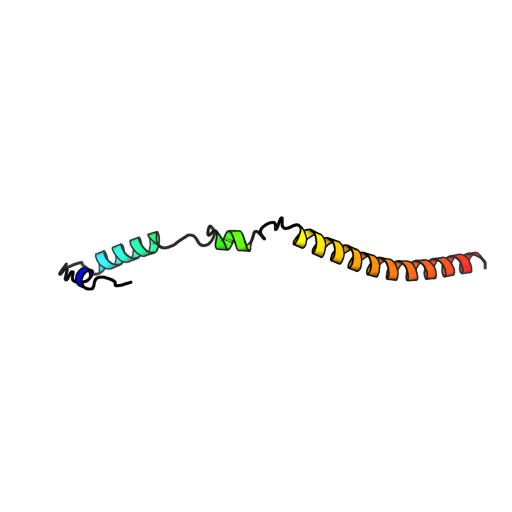 N 1
ATOM 639 C CA . LEU A 1 86 ? 17.192 -13.289 -30.099 1.00 90.19 86 LEU A CA 1
ATOM 640 C C . LEU A 1 86 ? 17.361 -12.920 -31.580 1.00 90.19 86 LEU A C 1
ATOM 642 O O . LEU A 1 86 ? 17.425 -13.806 -32.430 1.00 90.19 86 LEU A O 1
ATOM 646 N N . LEU A 1 87 ? 17.473 -11.627 -31.898 1.00 91.44 87 LEU A N 1
ATOM 647 C CA . LEU A 1 87 ? 17.698 -11.162 -33.271 1.00 91.44 87 LEU A CA 1
ATOM 648 C C . LEU A 1 87 ? 19.082 -11.557 -33.799 1.00 91.44 87 LEU A C 1
ATOM 650 O O . LEU A 1 87 ? 19.197 -11.915 -34.969 1.00 91.44 87 LEU A O 1
ATOM 654 N N . SER A 1 88 ? 20.114 -11.527 -32.950 1.00 88.62 88 SER A N 1
ATOM 655 C CA . SER A 1 88 ? 21.461 -11.997 -33.297 1.00 88.62 88 SER A CA 1
ATOM 656 C C . SER A 1 88 ? 21.467 -13.498 -33.606 1.00 88.62 88 SER A C 1
ATOM 658 O O . SER A 1 88 ? 22.022 -13.921 -34.617 1.00 88.62 88 SER A O 1
ATOM 660 N N . ASN A 1 89 ? 20.764 -14.298 -32.796 1.00 82.62 89 ASN A N 1
ATOM 661 C CA . ASN A 1 89 ? 20.697 -15.750 -32.970 1.00 82.62 89 ASN A CA 1
ATOM 662 C C . ASN A 1 89 ? 19.856 -16.175 -34.187 1.00 82.62 89 ASN A C 1
ATOM 664 O O . ASN A 1 89 ? 20.086 -17.238 -34.744 1.00 82.62 89 ASN A O 1
ATOM 668 N N . LYS A 1 90 ? 18.907 -15.338 -34.632 1.00 77.75 90 LYS A N 1
ATOM 669 C CA . LYS A 1 90 ? 18.111 -15.568 -35.853 1.00 77.75 90 LYS A CA 1
ATOM 670 C C . LYS A 1 90 ? 18.875 -15.237 -37.146 1.00 77.75 90 LYS 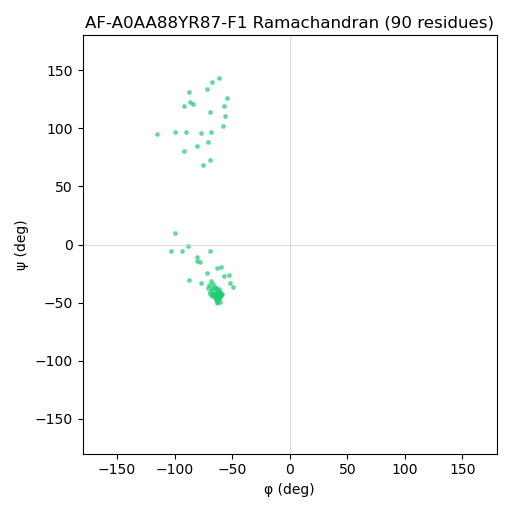A C 1
ATOM 672 O O . LYS A 1 90 ? 18.408 -15.570 -38.231 1.00 77.75 90 LYS A O 1
ATOM 677 N N . LYS A 1 91 ? 19.998 -14.517 -37.041 1.00 63.72 91 LYS A N 1
ATOM 678 C CA . LYS A 1 91 ? 20.827 -14.075 -38.176 1.00 63.72 91 LYS A CA 1
ATOM 679 C C . LYS A 1 91 ? 21.974 -15.041 -38.506 1.00 63.72 91 LYS A C 1
ATOM 681 O O . LYS A 1 91 ? 22.681 -14.794 -39.480 1.00 63.72 91 LYS A O 1
ATOM 686 N N . LYS A 1 92 ? 22.167 -16.080 -37.691 1.00 51.44 92 LYS A N 1
ATOM 687 C CA . LYS A 1 92 ? 23.133 -17.168 -37.870 1.00 51.44 92 LYS A CA 1
ATOM 688 C C . LYS A 1 92 ? 22.401 -18.420 -38.340 1.00 51.44 92 LYS A C 1
ATOM 690 O O . LYS A 1 92 ? 23.017 -19.170 -39.123 1.00 51.44 92 LYS A O 1
#

Solvent-accessible surface area (backbone atoms only — not comparable to full-atom values): 5780 Å² total; per-residue (Å²): 139,85,78,72,80,79,78,73,82,72,88,74,91,67,92,68,52,72,66,63,52,50,54,53,50,51,5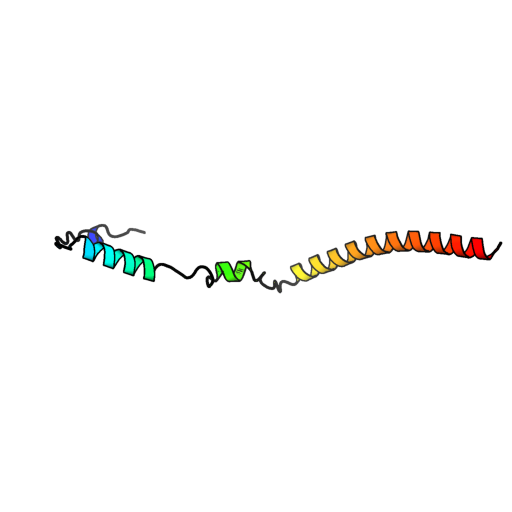2,50,50,58,72,67,56,69,64,66,82,77,30,71,67,49,47,53,69,74,43,75,72,83,70,79,53,64,66,60,54,50,54,52,50,55,52,50,51,55,56,50,52,54,56,50,51,56,54,50,55,52,50,54,53,52,51,53,51,54,55,55,63,72,75,110

Mean predicted aligned error: 17.02 Å